Protein AF-A0A630UVA4-F1 (afdb_monomer)

Organism: Salmonella derby (NCBI:txid28144)

Foldseek 3Di:
DVVLVVVLVVLLVCLQVQVVVQVLSVVQHDPVDDSVVSSVSCCVDDLSVLSVVLVVLVVVLVVLVPPVPVPPPVVSVVVNVVSVVVSVVSVVCCVPPRPRD

Sequence (101 aa):
FICVAGAFFVLVHAFVVNDFTVAYVAGNSNTQLPVWYRVAATWGAHEGSLLLWVLLMSGWTLAVAVFSRQVPADIVARVLAVMGMVCAGFLAFILFTSGPF

Secondary structure (DSSP, 8-state):
-HHHHHHHHHHHHHHHHT-TTSHHHHHH--TTS-HHHHHHHTTTSHHHHHHHHHHHHHHHHHHHHHH-TTS-HHHHHHHHHHHHHHHHHHHHHHHHT----

Mean predicted aligned error: 3.54 Å

InterPro domains:
  IPR002541 Cytochrome c assembly protein [PF01578] (43-97)
  IPR003567 Cytochrome c-type biogenesis protein [PR01410] (34-60)
  IPR003567 Cytochrome c-type biogenesis protein [PR01410] (86-101)
  IPR003567 Cytochrome c-type biogenesis protein [PTHR43653] (1-101)

Structure (mmCIF, N/CA/C/O backbone):
data_AF-A0A630UVA4-F1
#
_entry.id   AF-A0A630UVA4-F1
#
loop_
_atom_site.group_PDB
_atom_site.id
_atom_site.type_symbol
_atom_site.label_atom_id
_atom_site.label_alt_id
_atom_site.label_comp_id
_atom_site.label_asym_id
_atom_site.label_entity_id
_atom_site.label_seq_id
_atom_site.pdbx_PDB_ins_code
_atom_site.Cartn_x
_atom_site.Cartn_y
_atom_site.Cartn_z
_atom_site.occupancy
_atom_site.B_iso_or_equiv
_atom_site.auth_seq_id
_atom_site.auth_comp_id
_atom_site.auth_asym_id
_atom_site.auth_atom_id
_atom_site.pdbx_PDB_model_num
ATOM 1 N N . PHE A 1 1 ? -7.032 0.636 3.798 1.00 92.44 1 PHE A N 1
ATOM 2 C CA . PHE A 1 1 ? -6.938 -0.716 3.215 1.00 92.44 1 PHE A CA 1
ATOM 3 C C . PHE A 1 1 ? -7.164 -0.704 1.708 1.00 92.44 1 PHE A C 1
ATOM 5 O O . PHE A 1 1 ? -6.191 -0.900 1.003 1.00 92.44 1 PHE A O 1
ATOM 12 N N . ILE A 1 2 ? -8.372 -0.406 1.199 1.00 97.06 2 ILE A N 1
ATOM 13 C CA . ILE A 1 2 ? -8.686 -0.490 -0.248 1.00 97.06 2 ILE A CA 1
ATOM 14 C C . ILE A 1 2 ? -7.676 0.275 -1.117 1.00 97.06 2 ILE A C 1
ATOM 16 O O . ILE A 1 2 ? -7.138 -0.300 -2.053 1.00 97.06 2 ILE A O 1
ATOM 20 N N . CYS A 1 3 ? -7.344 1.522 -0.767 1.00 95.94 3 CYS A N 1
ATOM 21 C CA . CYS A 1 3 ? -6.357 2.301 -1.523 1.00 95.94 3 CYS A CA 1
ATOM 22 C C . CYS A 1 3 ? -4.955 1.670 -1.508 1.00 95.94 3 CYS A C 1
ATOM 24 O O . CYS A 1 3 ? -4.277 1.667 -2.526 1.00 95.94 3 CYS A O 1
ATOM 26 N N . VAL A 1 4 ? -4.535 1.105 -0.371 1.00 96.38 4 VAL A N 1
ATOM 27 C CA . VAL A 1 4 ? -3.225 0.445 -0.227 1.00 96.38 4 VAL A CA 1
ATOM 28 C C . VAL A 1 4 ? -3.192 -0.860 -1.022 1.00 96.38 4 VAL A C 1
ATOM 30 O O . VAL A 1 4 ? -2.211 -1.138 -1.700 1.00 96.38 4 VAL A O 1
ATOM 33 N N . ALA A 1 5 ? -4.280 -1.635 -0.988 1.00 97.44 5 ALA A N 1
ATOM 34 C CA . ALA A 1 5 ? -4.429 -2.840 -1.798 1.00 97.44 5 ALA A CA 1
ATOM 35 C C . ALA A 1 5 ? -4.396 -2.502 -3.292 1.00 97.44 5 ALA A C 1
ATOM 37 O O . ALA A 1 5 ? -3.664 -3.135 -4.044 1.00 97.44 5 ALA A O 1
ATOM 38 N N . GLY A 1 6 ? -5.132 -1.467 -3.706 1.00 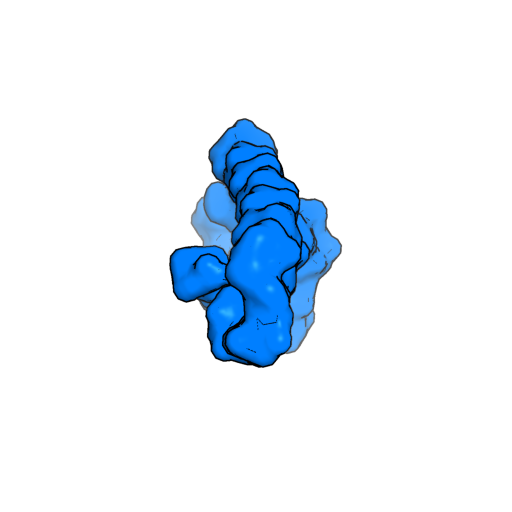97.62 6 GLY A N 1
ATOM 39 C CA . GLY A 1 6 ? -5.118 -0.961 -5.077 1.00 97.62 6 GLY A CA 1
ATOM 40 C C . GLY A 1 6 ? -3.718 -0.554 -5.523 1.00 97.62 6 GLY A C 1
ATOM 41 O O . GLY A 1 6 ? -3.260 -1.026 -6.557 1.00 97.62 6 GLY A O 1
ATOM 42 N N . ALA A 1 7 ? -3.011 0.237 -4.712 1.00 96.25 7 ALA A N 1
ATOM 43 C CA . ALA A 1 7 ? -1.622 0.596 -4.980 1.00 96.25 7 ALA A CA 1
ATOM 44 C C . ALA A 1 7 ? -0.749 -0.658 -5.140 1.00 96.25 7 ALA A C 1
ATOM 46 O O . ALA A 1 7 ? -0.101 -0.829 -6.164 1.00 96.25 7 ALA A O 1
ATOM 47 N N . PHE A 1 8 ? -0.794 -1.596 -4.193 1.00 96.88 8 PHE A N 1
ATOM 48 C CA . PHE A 1 8 ? 0.002 -2.820 -4.280 1.00 96.88 8 PHE A CA 1
ATOM 49 C C . PHE A 1 8 ? -0.293 -3.638 -5.551 1.00 96.88 8 PHE A C 1
ATOM 51 O O . PHE A 1 8 ? 0.637 -4.083 -6.216 1.00 96.88 8 PHE A O 1
ATOM 58 N N . PHE A 1 9 ? -1.561 -3.788 -5.950 1.00 97.00 9 PHE A N 1
ATOM 59 C CA . PHE A 1 9 ? -1.912 -4.488 -7.191 1.00 97.00 9 PHE A CA 1
ATOM 60 C C . PHE A 1 9 ? -1.462 -3.748 -8.453 1.00 97.00 9 PHE A C 1
ATOM 62 O O . PHE A 1 9 ? -1.047 -4.400 -9.411 1.00 97.00 9 PHE A O 1
ATOM 69 N N . VAL A 1 10 ? -1.496 -2.412 -8.459 1.00 96.81 10 VAL A N 1
ATOM 70 C CA . VAL A 1 10 ? -0.928 -1.613 -9.556 1.00 96.81 10 VAL A CA 1
ATOM 71 C C . VAL A 1 10 ? 0.580 -1.845 -9.657 1.00 96.81 10 VAL A C 1
ATOM 73 O O . VAL A 1 10 ? 1.087 -2.038 -10.760 1.00 96.81 10 VAL A O 1
ATOM 76 N N . LEU A 1 11 ? 1.286 -1.923 -8.525 1.00 95.81 11 LEU A N 1
ATOM 77 C CA . LEU A 1 11 ? 2.716 -2.230 -8.511 1.00 95.81 11 LEU A CA 1
ATOM 78 C C . LEU A 1 11 ? 3.001 -3.635 -9.055 1.00 95.81 11 LEU A C 1
ATOM 80 O O . LEU A 1 11 ? 3.842 -3.793 -9.936 1.00 95.81 11 LEU A O 1
ATOM 84 N N . VAL A 1 12 ? 2.256 -4.647 -8.594 1.00 96.38 12 VAL A N 1
ATOM 85 C CA . VAL A 1 12 ? 2.365 -6.020 -9.118 1.00 96.38 12 VAL A CA 1
ATOM 86 C C . VAL A 1 12 ? 2.137 -6.032 -10.628 1.00 96.38 12 VAL A C 1
ATOM 88 O O . VAL A 1 12 ? 2.899 -6.660 -11.362 1.00 96.38 12 VAL A O 1
ATOM 91 N N . HIS A 1 13 ? 1.118 -5.319 -11.114 1.00 96.06 13 HIS A N 1
ATOM 92 C CA . HIS A 1 13 ? 0.849 -5.212 -12.543 1.00 96.06 13 HIS A CA 1
ATOM 93 C C . HIS A 1 13 ? 2.036 -4.596 -13.296 1.00 96.06 13 HIS A C 1
ATOM 95 O O . HIS A 1 13 ? 2.454 -5.164 -14.304 1.00 96.06 13 HIS A O 1
ATOM 101 N N . ALA A 1 14 ? 2.626 -3.508 -12.787 1.00 95.19 14 ALA A N 1
ATOM 102 C CA . ALA A 1 14 ? 3.804 -2.872 -13.379 1.00 95.19 14 ALA A CA 1
ATOM 103 C C . ALA A 1 14 ? 4.987 -3.854 -13.521 1.00 95.19 14 ALA A C 1
ATOM 105 O O . ALA A 1 14 ? 5.601 -3.926 -14.585 1.00 95.19 14 ALA A O 1
ATOM 106 N N . PHE A 1 15 ? 5.244 -4.708 -12.521 1.00 94.56 15 PHE A N 1
ATOM 107 C CA . PHE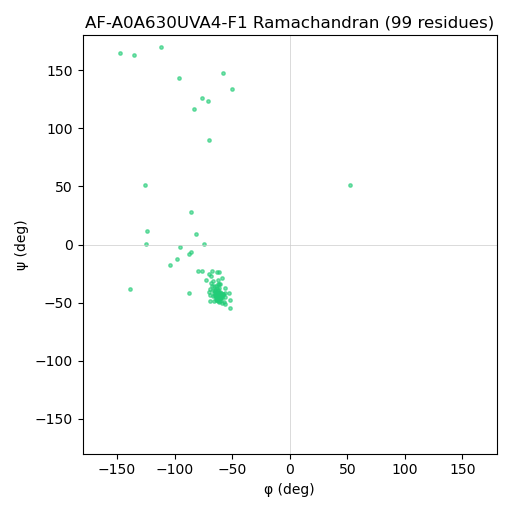 A 1 15 ? 6.233 -5.793 -12.632 1.00 94.56 15 PHE A CA 1
ATOM 108 C C . PHE A 1 15 ? 5.839 -6.871 -13.658 1.00 94.56 15 PHE A C 1
ATOM 110 O O . PHE A 1 15 ? 6.673 -7.342 -14.438 1.00 94.56 15 PHE A O 1
ATOM 117 N N . VAL A 1 16 ? 4.566 -7.274 -13.691 1.00 94.19 16 VAL A N 1
ATOM 118 C CA . VAL A 1 16 ? 4.060 -8.315 -14.606 1.00 94.19 16 VAL A CA 1
ATOM 119 C C . VAL A 1 16 ? 4.102 -7.874 -16.071 1.00 94.19 16 VAL A C 1
ATOM 121 O O . VAL A 1 16 ? 4.337 -8.711 -16.946 1.00 94.19 16 VAL A O 1
ATOM 124 N N . VAL A 1 17 ? 3.941 -6.584 -16.362 1.00 94.56 17 VAL A N 1
ATOM 125 C CA . VAL A 1 17 ? 4.077 -6.049 -17.728 1.00 94.56 17 VAL A CA 1
ATOM 126 C C . VAL A 1 17 ? 5.471 -5.496 -18.027 1.00 94.56 17 VAL A C 1
ATOM 128 O O . VAL A 1 17 ? 5.726 -5.121 -19.166 1.00 94.56 17 VAL A O 1
ATOM 131 N N . ASN A 1 18 ? 6.388 -5.516 -17.048 1.00 91.88 18 ASN A N 1
ATOM 132 C CA . ASN A 1 18 ? 7.711 -4.889 -17.137 1.00 91.88 18 ASN A CA 1
ATOM 133 C C . ASN A 1 18 ? 7.626 -3.412 -17.551 1.00 91.88 18 ASN A C 1
ATOM 135 O O . ASN A 1 18 ? 8.291 -2.976 -18.491 1.00 91.88 18 ASN A O 1
ATOM 139 N N . ASP A 1 19 ? 6.792 -2.642 -16.859 1.00 94.12 19 ASP A N 1
ATOM 140 C CA . ASP A 1 19 ? 6.727 -1.202 -17.067 1.00 94.12 19 ASP A CA 1
ATOM 141 C C . ASP A 1 19 ? 8.002 -0.532 -16.535 1.00 94.12 19 ASP A C 1
ATOM 143 O O . ASP A 1 19 ? 8.103 -0.151 -15.370 1.00 94.12 19 ASP A O 1
ATOM 147 N N . PHE A 1 20 ? 9.001 -0.410 -17.407 1.00 92.75 20 PHE A N 1
ATOM 148 C CA . PHE A 1 20 ? 10.293 0.191 -17.082 1.00 92.75 20 PHE A CA 1
ATOM 149 C C . PHE A 1 20 ? 10.254 1.719 -16.963 1.00 92.75 20 PHE A C 1
ATOM 151 O O . PHE A 1 20 ? 11.292 2.322 -16.699 1.00 92.75 20 PHE A O 1
ATOM 158 N N . THR A 1 21 ? 9.092 2.361 -17.142 1.00 92.50 21 THR A N 1
ATOM 159 C CA . THR A 1 21 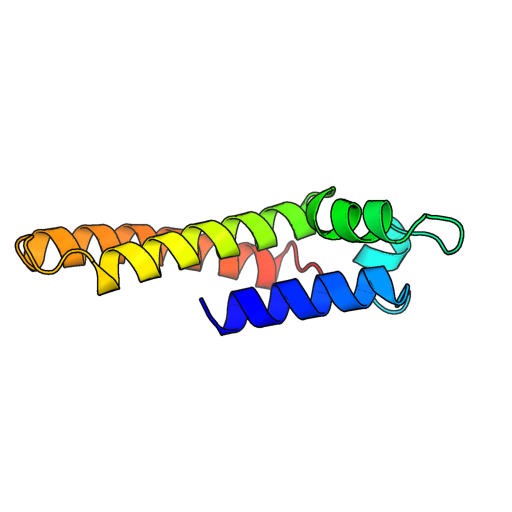? 8.945 3.786 -16.806 1.00 92.50 21 THR A CA 1
ATOM 160 C C . THR A 1 21 ? 8.978 4.010 -15.292 1.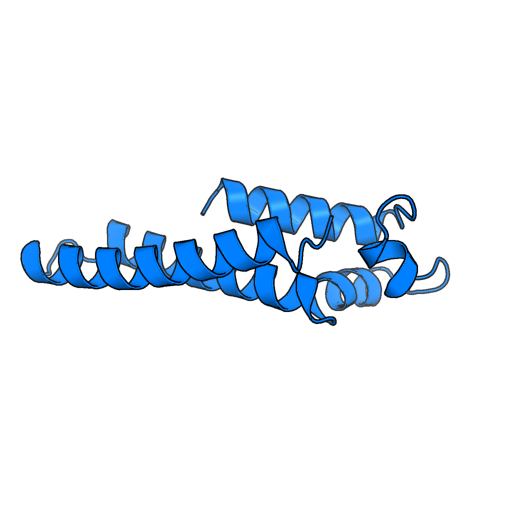00 92.50 21 THR A C 1
ATOM 162 O O . THR A 1 21 ? 9.408 5.070 -14.840 1.00 92.50 21 THR A O 1
ATOM 165 N N . VAL A 1 22 ? 8.617 2.986 -14.510 1.00 93.31 22 VAL A N 1
ATOM 166 C CA . VAL A 1 22 ? 8.742 2.967 -13.052 1.00 93.31 22 VAL A CA 1
ATOM 167 C C . VAL A 1 22 ? 10.167 2.559 -12.677 1.00 93.31 22 VAL A C 1
ATOM 169 O O . VAL A 1 22 ? 10.595 1.428 -12.930 1.00 93.31 22 VAL A O 1
ATOM 172 N N . ALA A 1 23 ? 10.903 3.465 -12.028 1.00 91.50 23 ALA A N 1
ATOM 173 C CA . ALA A 1 23 ? 12.305 3.250 -11.655 1.00 91.50 23 ALA A CA 1
ATOM 174 C C . ALA A 1 23 ? 12.496 1.990 -10.794 1.00 91.50 23 ALA A C 1
ATOM 176 O O . ALA A 1 23 ? 13.448 1.231 -10.992 1.00 91.50 23 ALA A O 1
ATOM 177 N N . TYR A 1 24 ? 11.548 1.721 -9.893 1.00 92.88 24 TYR A N 1
ATOM 178 C CA . TYR A 1 24 ? 11.561 0.527 -9.055 1.00 92.88 24 TYR A CA 1
ATOM 179 C C . TYR A 1 24 ? 11.491 -0.773 -9.875 1.00 92.88 24 TYR A C 1
ATOM 181 O O . TYR A 1 24 ? 12.244 -1.712 -9.605 1.00 92.88 24 TYR A O 1
ATOM 189 N N . VAL A 1 25 ? 10.657 -0.823 -10.922 1.00 93.31 25 VAL A N 1
ATOM 190 C CA . VAL A 1 25 ? 10.546 -1.983 -11.827 1.00 93.31 25 VAL A CA 1
ATOM 191 C C . VAL A 1 25 ? 11.811 -2.131 -12.669 1.00 93.31 25 VAL A C 1
ATOM 193 O O . VAL A 1 25 ? 12.328 -3.239 -12.799 1.00 93.31 25 VAL A O 1
ATOM 196 N N . ALA A 1 26 ? 12.348 -1.027 -13.197 1.00 92.12 26 ALA A N 1
ATOM 197 C CA . ALA A 1 26 ? 13.583 -1.031 -13.982 1.00 92.12 26 ALA A CA 1
ATOM 198 C C . ALA A 1 26 ? 14.805 -1.504 -13.175 1.00 92.12 26 ALA A C 1
ATOM 200 O O . ALA A 1 26 ? 15.680 -2.173 -13.720 1.00 92.12 26 ALA A O 1
ATOM 201 N N . GLY A 1 27 ? 14.852 -1.195 -11.875 1.00 91.62 27 GLY A N 1
ATOM 202 C CA . GLY A 1 27 ? 15.930 -1.622 -10.983 1.00 91.62 27 GLY A CA 1
ATOM 203 C C . GLY A 1 27 ? 15.818 -3.066 -10.481 1.00 91.62 27 GLY A C 1
ATOM 204 O O . GLY A 1 27 ? 16.830 -3.644 -10.092 1.00 91.62 27 GLY A O 1
ATOM 205 N N . ASN A 1 28 ? 14.616 -3.656 -10.481 1.00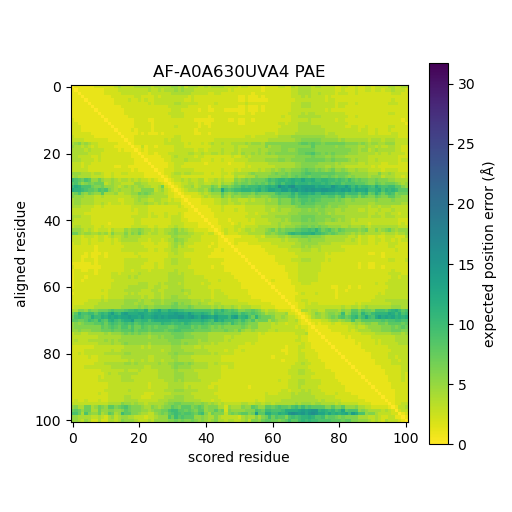 91.06 28 ASN A N 1
ATOM 206 C CA . ASN A 1 28 ? 14.349 -4.943 -9.818 1.00 91.06 28 ASN A CA 1
ATOM 207 C C . ASN A 1 28 ? 13.746 -6.027 -10.736 1.00 91.06 28 ASN A C 1
ATOM 209 O O . ASN A 1 28 ? 13.479 -7.136 -10.272 1.00 91.06 28 ASN A O 1
ATOM 213 N N . SER A 1 29 ? 13.529 -5.751 -12.025 1.00 89.62 29 SER A N 1
ATOM 214 C CA . SER A 1 29 ? 12.996 -6.709 -13.004 1.00 89.62 29 SER A CA 1
ATOM 215 C C . SER A 1 29 ? 13.766 -6.671 -14.326 1.00 89.62 29 SER A C 1
ATOM 217 O O . SER A 1 29 ? 14.481 -5.724 -14.633 1.00 89.62 29 SER A O 1
ATOM 219 N N . ASN A 1 30 ? 13.606 -7.714 -15.143 1.00 89.06 30 ASN A N 1
ATOM 220 C CA . ASN A 1 30 ? 14.061 -7.744 -16.532 1.00 89.06 30 ASN A CA 1
ATOM 221 C C . ASN A 1 30 ? 13.123 -8.603 -17.399 1.00 89.06 30 ASN A C 1
ATOM 223 O O . ASN A 1 30 ? 12.319 -9.390 -16.895 1.00 89.06 30 ASN A O 1
ATOM 227 N N . THR A 1 31 ? 13.233 -8.469 -18.723 1.00 85.19 31 THR A N 1
ATOM 228 C CA . THR A 1 31 ? 12.332 -9.126 -19.688 1.00 85.19 31 THR A CA 1
ATOM 229 C C . THR A 1 31 ? 12.463 -10.646 -19.747 1.00 85.19 31 THR A C 1
ATOM 231 O O . THR A 1 31 ? 11.510 -11.313 -20.143 1.00 85.19 31 THR A O 1
ATOM 234 N N . GLN A 1 32 ? 13.602 -11.204 -19.335 1.00 88.06 32 GLN A N 1
ATOM 235 C CA . GLN A 1 32 ? 13.853 -12.649 -19.337 1.00 88.06 32 GLN A CA 1
ATOM 236 C C . GLN A 1 32 ? 13.378 -13.325 -18.041 1.00 88.06 32 GLN A C 1
ATOM 238 O O . GLN A 1 32 ? 13.368 -14.553 -17.951 1.00 88.06 32 GLN A O 1
ATOM 243 N N . LEU A 1 33 ? 12.965 -12.543 -17.037 1.00 86.31 33 LEU A N 1
ATOM 244 C CA . LEU A 1 33 ? 12.551 -13.059 -15.741 1.00 86.31 33 LEU A CA 1
ATOM 245 C C . LEU A 1 33 ? 11.140 -13.684 -15.825 1.00 86.31 33 LEU A C 1
ATOM 247 O O . LEU A 1 33 ? 10.187 -13.015 -16.254 1.00 86.31 33 LEU A O 1
ATOM 251 N N . PRO A 1 34 ? 10.947 -14.947 -15.393 1.00 91.75 34 PRO A N 1
ATOM 252 C CA . PRO A 1 34 ? 9.622 -15.563 -15.377 1.00 91.75 34 PRO A CA 1
ATOM 253 C C . PRO A 1 34 ? 8.633 -14.759 -14.523 1.00 91.75 34 PRO A C 1
ATOM 255 O O . PRO A 1 34 ? 9.009 -14.166 -13.512 1.00 91.75 34 PRO A O 1
ATOM 258 N N . VAL A 1 35 ? 7.351 -14.765 -14.905 1.00 90.12 35 VAL A N 1
ATOM 259 C CA . VAL A 1 35 ? 6.300 -13.929 -14.281 1.00 90.12 35 VAL A CA 1
ATOM 260 C C . VAL A 1 35 ? 6.252 -14.094 -12.758 1.00 90.12 35 VAL A C 1
ATOM 262 O O . VAL A 1 35 ? 6.167 -13.104 -12.042 1.00 90.12 35 VAL A O 1
ATOM 265 N N . TRP A 1 36 ? 6.378 -15.320 -12.247 1.00 90.81 36 TRP A N 1
ATOM 266 C CA . TRP A 1 36 ? 6.338 -15.597 -10.805 1.00 90.81 36 TRP A CA 1
ATOM 267 C C . TRP A 1 36 ? 7.455 -14.900 -10.024 1.00 90.81 36 TRP A C 1
ATOM 269 O O . TRP A 1 36 ? 7.217 -14.390 -8.931 1.00 90.81 36 TRP A O 1
ATOM 279 N N . TYR A 1 37 ? 8.653 -14.819 -10.606 1.00 91.75 37 TYR A N 1
ATOM 280 C CA . TYR A 1 37 ? 9.768 -14.091 -10.006 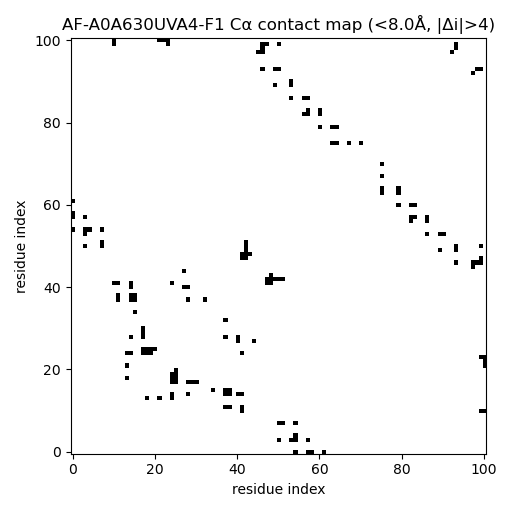1.00 91.75 37 TYR A CA 1
ATOM 281 C C . TYR A 1 37 ? 9.571 -12.578 -10.089 1.00 91.75 37 TYR A C 1
ATOM 283 O O . TYR A 1 37 ? 9.985 -11.873 -9.178 1.00 91.75 37 TYR A O 1
ATOM 291 N N . ARG A 1 38 ? 8.886 -12.074 -11.122 1.00 90.00 38 ARG A N 1
ATOM 292 C CA . ARG A 1 38 ? 8.532 -10.647 -11.228 1.00 90.00 38 ARG A CA 1
ATOM 293 C C . ARG A 1 38 ? 7.488 -10.235 -10.195 1.00 90.00 38 ARG A C 1
ATOM 295 O O . ARG A 1 38 ? 7.607 -9.178 -9.586 1.00 90.00 38 ARG A O 1
ATOM 302 N N . VAL A 1 39 ? 6.515 -11.104 -9.927 1.00 92.50 39 VAL A N 1
ATOM 303 C CA . VAL A 1 39 ? 5.576 -10.903 -8.817 1.00 92.50 39 VAL A CA 1
ATOM 304 C C . VAL A 1 39 ? 6.339 -10.891 -7.489 1.00 92.50 39 VAL A C 1
ATOM 306 O O . VAL A 1 39 ? 6.204 -9.938 -6.734 1.00 92.50 39 VAL A O 1
ATOM 309 N N . ALA A 1 40 ? 7.221 -11.865 -7.238 1.00 91.75 40 ALA A N 1
ATOM 310 C CA . ALA A 1 40 ? 8.043 -11.877 -6.023 1.00 91.75 40 ALA A CA 1
ATOM 311 C C . ALA A 1 40 ? 8.964 -10.647 -5.890 1.00 91.75 40 ALA A C 1
ATOM 313 O O . ALA A 1 40 ? 9.172 -10.147 -4.785 1.00 91.75 40 ALA A O 1
ATOM 314 N N . ALA A 1 41 ? 9.468 -10.115 -7.007 1.00 91.62 41 ALA A N 1
ATOM 315 C CA . ALA A 1 41 ? 10.280 -8.902 -7.029 1.00 91.62 41 ALA A CA 1
ATOM 316 C C . ALA A 1 41 ? 9.514 -7.662 -6.541 1.00 91.62 41 ALA A C 1
ATOM 318 O O . ALA A 1 41 ? 10.135 -6.750 -6.001 1.00 91.62 41 ALA A O 1
ATOM 319 N N . THR A 1 42 ? 8.176 -7.666 -6.622 1.00 93.00 42 THR A N 1
ATOM 320 C CA . THR A 1 42 ? 7.325 -6.554 -6.163 1.00 93.00 42 THR A CA 1
ATOM 321 C C . THR A 1 42 ? 7.516 -6.228 -4.679 1.00 93.00 42 THR A C 1
ATOM 323 O O . THR A 1 42 ? 7.327 -5.088 -4.277 1.00 93.00 42 THR A O 1
ATOM 326 N N . TRP A 1 43 ? 7.892 -7.208 -3.856 1.00 94.31 43 TRP A N 1
ATOM 327 C CA . TRP A 1 43 ? 8.195 -7.015 -2.431 1.00 94.31 43 TRP A CA 1
ATOM 328 C C . TRP A 1 43 ? 9.601 -7.496 -2.056 1.00 94.31 43 TRP A C 1
ATOM 330 O O . TRP A 1 43 ? 9.919 -7.619 -0.874 1.00 94.31 43 TRP A O 1
ATOM 340 N N . GLY A 1 44 ? 10.440 -7.793 -3.052 1.00 90.06 44 GLY A N 1
ATOM 341 C CA . GLY A 1 44 ? 11.796 -8.298 -2.842 1.00 90.06 44 GLY A CA 1
ATOM 342 C C . GLY A 1 44 ? 12.789 -7.217 -2.411 1.00 90.06 44 GLY A C 1
ATOM 343 O O . GLY A 1 44 ? 13.799 -7.529 -1.788 1.00 90.06 44 GLY A O 1
ATOM 344 N N . ALA A 1 45 ? 12.493 -5.951 -2.713 1.00 90.62 45 ALA A N 1
ATOM 345 C CA . ALA A 1 45 ? 13.329 -4.805 -2.363 1.00 90.62 45 ALA A CA 1
ATOM 346 C C . ALA A 1 45 ? 12.671 -3.894 -1.315 1.00 90.62 45 ALA A C 1
ATOM 348 O O . ALA A 1 45 ? 11.494 -4.041 -0.982 1.00 90.62 45 ALA A O 1
ATOM 349 N N . HIS A 1 46 ? 13.454 -2.943 -0.797 1.00 91.88 46 HIS A N 1
ATOM 350 C CA . HIS A 1 46 ? 13.095 -2.104 0.349 1.00 91.88 46 HIS A CA 1
ATOM 351 C C . HIS A 1 46 ? 11.727 -1.411 0.189 1.00 91.88 46 HIS A C 1
ATOM 353 O O . HIS A 1 46 ? 10.836 -1.624 1.009 1.00 91.88 46 HIS A O 1
ATOM 359 N N . GLU A 1 47 ? 11.519 -0.664 -0.896 1.00 93.12 47 GLU A N 1
ATOM 360 C CA . GLU A 1 47 ? 10.300 0.132 -1.135 1.00 93.12 47 GLU A CA 1
ATOM 361 C C . GLU A 1 47 ? 9.040 -0.742 -1.253 1.00 93.12 47 GLU A C 1
ATOM 363 O O . GLU A 1 47 ? 8.019 -0.485 -0.610 1.00 93.12 47 GLU A O 1
ATOM 368 N N . GLY A 1 48 ? 9.127 -1.834 -2.013 1.00 93.44 48 GLY A N 1
ATOM 369 C CA . GLY A 1 48 ? 8.025 -2.777 -2.184 1.00 93.44 48 GLY A CA 1
ATOM 370 C C . GLY A 1 48 ? 7.671 -3.544 -0.909 1.00 93.44 48 GLY A C 1
ATOM 371 O O . GLY A 1 48 ? 6.490 -3.733 -0.603 1.00 93.44 48 GLY A O 1
ATOM 372 N N . SER A 1 49 ? 8.675 -3.941 -0.118 1.00 95.69 49 SER A N 1
ATOM 373 C CA . SER A 1 49 ? 8.446 -4.614 1.168 1.00 95.69 49 SER A CA 1
ATOM 374 C C . SER A 1 49 ? 7.718 -3.715 2.176 1.00 95.69 49 SER A C 1
ATOM 376 O O . SER A 1 49 ? 6.840 -4.193 2.897 1.00 95.69 49 SER A O 1
ATOM 378 N N . LEU A 1 50 ? 7.995 -2.404 2.173 1.00 95.25 50 LEU A N 1
ATOM 379 C CA . LEU A 1 50 ? 7.275 -1.428 2.994 1.00 95.25 50 LEU A CA 1
ATOM 380 C C . LEU A 1 50 ? 5.806 -1.316 2.579 1.00 95.25 50 LEU A C 1
ATOM 382 O O . LEU A 1 50 ? 4.924 -1.319 3.439 1.00 95.25 50 LEU A O 1
ATOM 386 N N . LEU A 1 51 ? 5.518 -1.273 1.274 1.00 95.75 51 LEU A N 1
ATOM 387 C CA . LEU A 1 51 ? 4.137 -1.228 0.791 1.00 95.75 51 LEU A CA 1
ATOM 388 C C . LEU A 1 51 ? 3.361 -2.502 1.165 1.00 95.75 51 LEU A C 1
ATOM 390 O O . LEU A 1 51 ? 2.221 -2.407 1.628 1.00 95.75 51 LEU A O 1
ATOM 394 N N . LEU A 1 52 ? 3.983 -3.681 1.036 1.00 96.12 52 LEU A N 1
ATOM 395 C CA . LEU A 1 52 ? 3.403 -4.950 1.495 1.00 96.12 52 LEU A CA 1
ATOM 396 C C . LEU A 1 52 ? 3.136 -4.929 3.007 1.00 96.12 52 LEU A C 1
ATOM 398 O O . LEU A 1 52 ? 2.073 -5.356 3.459 1.00 96.12 52 LEU A O 1
ATOM 402 N N . TRP A 1 53 ? 4.074 -4.404 3.795 1.00 95.69 53 TRP A N 1
ATOM 403 C CA . TRP A 1 53 ? 3.917 -4.298 5.243 1.00 95.69 53 TRP A CA 1
ATOM 404 C C . TRP A 1 53 ? 2.707 -3.438 5.623 1.00 95.69 53 TRP A C 1
ATOM 406 O O . TRP A 1 53 ? 1.869 -3.850 6.427 1.00 95.69 53 TRP A O 1
ATOM 416 N N . VAL A 1 54 ? 2.550 -2.275 4.985 1.00 96.62 54 VAL A N 1
ATOM 417 C CA . VAL A 1 54 ? 1.391 -1.396 5.201 1.00 96.62 54 VAL A CA 1
ATOM 418 C C . VAL A 1 54 ? 0.089 -2.046 4.725 1.00 96.62 54 VAL A C 1
ATOM 420 O O . VAL A 1 54 ? -0.953 -1.884 5.370 1.00 96.62 54 VAL A O 1
ATOM 423 N N . LEU A 1 55 ? 0.117 -2.815 3.633 1.00 97.44 55 LEU A N 1
ATOM 424 C CA . LEU A 1 55 ? -1.039 -3.591 3.182 1.00 97.44 55 LEU A CA 1
ATOM 425 C C . LEU A 1 55 ?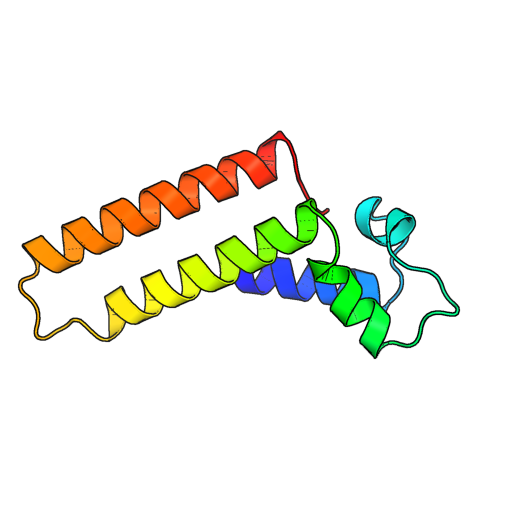 -1.496 -4.569 4.270 1.00 97.44 55 LEU A C 1
ATOM 427 O O . LEU A 1 55 ? -2.670 -4.552 4.647 1.00 97.44 55 LEU A O 1
ATOM 431 N N . LEU A 1 56 ? -0.568 -5.355 4.820 1.00 97.00 56 LEU A N 1
ATOM 432 C CA . LEU A 1 56 ? -0.850 -6.322 5.881 1.00 97.00 56 LEU A CA 1
ATOM 433 C C . LEU A 1 56 ? -1.333 -5.639 7.164 1.00 97.00 56 LEU A C 1
ATOM 435 O O . LEU A 1 56 ? -2.361 -6.036 7.713 1.00 97.00 56 LEU A O 1
ATOM 439 N N . MET A 1 57 ? -0.652 -4.581 7.620 1.00 96.25 57 MET A N 1
ATOM 440 C CA . MET A 1 57 ? -1.070 -3.836 8.811 1.00 96.25 57 MET A CA 1
ATOM 441 C C . MET A 1 57 ? -2.462 -3.230 8.636 1.00 96.25 57 MET A C 1
ATOM 443 O O . MET A 1 57 ? -3.309 -3.380 9.512 1.00 96.25 57 MET A O 1
ATOM 447 N N . SER A 1 58 ? -2.741 -2.597 7.493 1.00 96.94 58 SER A N 1
ATOM 448 C CA . SER A 1 58 ? -4.059 -2.011 7.238 1.00 96.94 58 SER A CA 1
ATOM 449 C C . SER A 1 58 ? -5.159 -3.067 7.069 1.00 96.94 58 SER A C 1
ATOM 451 O O . SER A 1 58 ? -6.315 -2.786 7.390 1.00 96.94 58 SER A O 1
ATOM 453 N N . GLY A 1 59 ? -4.811 -4.277 6.615 1.00 97.38 59 GLY A N 1
ATOM 454 C CA . GLY A 1 59 ? -5.701 -5.438 6.594 1.00 97.38 59 GLY A CA 1
ATOM 455 C C . GLY A 1 59 ? -6.053 -5.911 8.002 1.00 97.38 59 GLY A C 1
ATOM 456 O O . GLY A 1 59 ? -7.227 -6.110 8.306 1.00 97.38 59 GLY A O 1
ATOM 457 N N . TRP A 1 60 ? -5.065 -5.989 8.897 1.00 96.56 60 TRP A N 1
ATOM 458 C CA . TRP A 1 60 ? -5.304 -6.288 10.309 1.00 96.56 60 TRP A CA 1
ATOM 459 C C . TRP A 1 60 ? -6.118 -5.201 11.012 1.00 96.56 60 TRP A C 1
ATOM 461 O O . TRP A 1 60 ? -7.040 -5.528 11.755 1.00 96.56 60 TRP A O 1
ATOM 471 N N . THR A 1 61 ? -5.853 -3.919 10.743 1.00 96.19 61 THR A N 1
ATOM 472 C CA . THR A 1 61 ? -6.663 -2.809 11.275 1.00 96.19 61 THR A CA 1
ATOM 473 C C . THR A 1 61 ? -8.125 -2.944 10.847 1.00 96.19 61 THR A C 1
ATOM 475 O O . THR A 1 61 ? -9.028 -2.774 11.665 1.00 96.19 61 THR A O 1
ATOM 478 N N . LEU A 1 62 ? -8.372 -3.296 9.579 1.00 96.38 62 LEU A N 1
ATOM 479 C CA . LEU A 1 62 ? -9.720 -3.555 9.073 1.00 96.38 62 LEU A CA 1
ATOM 480 C C . LEU A 1 62 ? -10.363 -4.765 9.767 1.00 96.38 62 LEU A C 1
ATOM 482 O O . LEU A 1 62 ? -11.520 -4.686 10.172 1.00 96.38 62 LEU A O 1
ATOM 486 N N . ALA A 1 63 ? -9.620 -5.861 9.943 1.00 95.88 63 ALA A N 1
ATOM 487 C CA . ALA A 1 63 ? -10.113 -7.051 10.630 1.00 95.88 63 ALA A CA 1
ATOM 488 C C . ALA A 1 63 ? -10.519 -6.742 12.081 1.00 95.88 63 ALA A C 1
ATOM 490 O O . ALA A 1 63 ? -11.623 -7.092 12.492 1.00 95.88 63 ALA A O 1
ATOM 491 N N . VAL A 1 64 ? -9.684 -6.020 12.837 1.00 94.88 64 VAL A N 1
ATOM 492 C CA . VAL A 1 64 ? -10.008 -5.582 14.206 1.00 94.88 64 VAL A CA 1
ATOM 493 C C . VAL A 1 64 ? -11.260 -4.701 14.213 1.00 94.88 64 VAL A C 1
ATOM 495 O O . VAL A 1 64 ? -12.174 -4.930 15.002 1.00 94.88 64 VAL A O 1
ATOM 498 N N . ALA A 1 65 ? -11.361 -3.741 13.290 1.00 93.50 65 ALA A N 1
ATOM 499 C CA . ALA A 1 65 ? -12.523 -2.859 13.207 1.00 93.50 65 ALA A CA 1
ATOM 500 C C . ALA A 1 65 ? -13.840 -3.613 12.931 1.00 93.50 65 ALA A C 1
ATOM 502 O O . ALA A 1 65 ? -14.894 -3.212 13.425 1.00 93.50 65 ALA A O 1
ATOM 503 N N . VAL A 1 66 ? -13.795 -4.704 12.158 1.00 95.12 66 VAL A N 1
ATOM 504 C CA . VAL A 1 66 ? -14.985 -5.480 11.770 1.00 95.12 66 VAL A CA 1
ATOM 505 C C . VAL A 1 66 ? -15.342 -6.558 12.799 1.00 95.12 66 VAL A C 1
ATOM 507 O O . VAL A 1 66 ? -16.523 -6.745 13.104 1.00 95.12 66 VAL A O 1
ATOM 510 N N . PHE A 1 67 ? -14.352 -7.269 13.344 1.00 94.44 67 PHE A N 1
ATOM 511 C CA . PHE A 1 67 ? -14.576 -8.477 14.145 1.00 94.44 67 PHE A CA 1
ATOM 512 C C . PHE A 1 67 ? -14.560 -8.248 15.667 1.00 94.44 67 PHE A C 1
ATOM 514 O O . PHE A 1 67 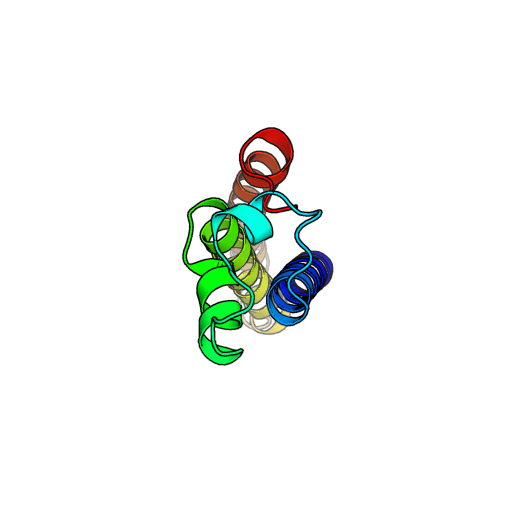? -15.037 -9.106 16.406 1.00 94.44 67 PHE A O 1
ATOM 521 N N . SER A 1 68 ? -14.107 -7.096 16.177 1.00 91.00 68 SER A N 1
ATOM 522 C CA . SER A 1 68 ? -13.992 -6.844 17.629 1.00 91.00 68 SER A CA 1
ATOM 523 C C . SER A 1 68 ? -15.267 -6.315 18.311 1.00 91.00 68 SER A C 1
ATOM 525 O O . SER A 1 68 ? -15.190 -5.646 19.337 1.00 91.00 68 SER A O 1
ATOM 527 N N . ARG A 1 69 ? -16.460 -6.641 17.795 1.00 82.75 69 ARG A N 1
ATOM 528 C CA . ARG A 1 69 ? -17.755 -6.147 18.324 1.00 82.75 69 ARG A CA 1
ATOM 529 C C . ARG A 1 69 ? -18.061 -6.538 19.775 1.00 82.75 69 ARG A C 1
ATOM 531 O O . ARG A 1 69 ? -18.865 -5.877 20.416 1.00 82.75 69 ARG A O 1
ATOM 538 N N . GLN A 1 70 ? -17.463 -7.620 20.269 1.00 89.12 70 GLN A N 1
ATOM 539 C CA . GLN A 1 70 ? -17.672 -8.124 21.633 1.00 89.12 70 GLN A CA 1
ATOM 540 C C . GLN A 1 70 ? -16.753 -7.455 22.671 1.00 89.12 70 GLN A C 1
ATOM 542 O O . GLN A 1 70 ? -16.884 -7.711 23.864 1.00 89.12 70 GLN A O 1
ATOM 547 N N . VAL A 1 71 ? -15.812 -6.617 22.228 1.00 91.06 71 VAL A N 1
ATOM 548 C CA . VAL A 1 71 ? -14.829 -5.943 23.083 1.00 91.06 71 VAL A CA 1
ATOM 549 C C . VAL A 1 71 ? -15.334 -4.533 23.426 1.00 91.06 71 VAL A C 1
ATOM 551 O O . VAL A 1 71 ? -15.928 -3.885 22.561 1.00 91.06 71 VAL A O 1
ATOM 554 N N . PRO A 1 72 ? -15.094 -4.023 24.652 1.00 94.62 72 PRO A N 1
ATOM 555 C CA . PRO A 1 72 ? -15.403 -2.641 25.010 1.00 94.62 72 PRO A CA 1
ATOM 556 C C . PRO A 1 72 ? -14.856 -1.628 23.995 1.00 94.62 72 PRO A C 1
ATOM 558 O O . PRO A 1 72 ? -13.703 -1.711 23.557 1.00 94.62 72 PRO A O 1
ATOM 561 N N . ALA A 1 73 ? -15.698 -0.668 23.607 1.00 91.94 73 ALA A N 1
ATOM 562 C CA . ALA A 1 73 ? -15.405 0.263 22.518 1.00 91.94 73 ALA A CA 1
ATOM 563 C C . ALA A 1 73 ? -14.182 1.155 22.793 1.00 91.94 73 ALA A C 1
ATOM 565 O O . ALA A 1 73 ? -13.468 1.521 21.863 1.00 91.94 73 ALA A O 1
ATOM 566 N N . ASP A 1 74 ? -13.908 1.472 24.058 1.00 94.56 74 ASP A N 1
ATOM 567 C CA . ASP A 1 74 ? -12.735 2.232 24.492 1.00 94.56 74 ASP A CA 1
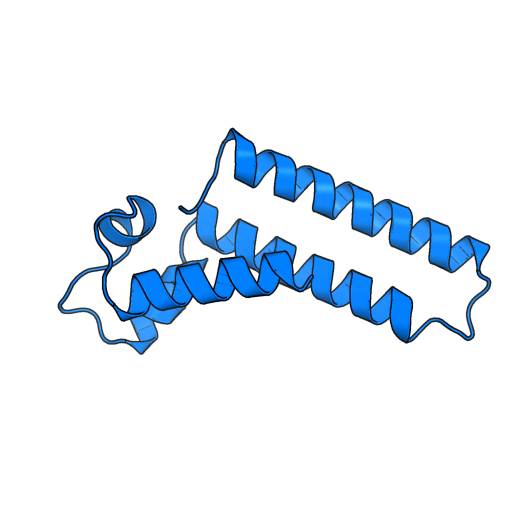ATOM 568 C C . ASP A 1 74 ? -11.424 1.479 24.218 1.00 94.56 74 ASP A C 1
ATOM 570 O O . ASP A 1 74 ? -10.445 2.077 23.764 1.00 94.56 74 ASP A O 1
ATOM 574 N N . ILE A 1 75 ? -11.415 0.158 24.420 1.00 94.31 75 ILE A N 1
ATOM 575 C CA . ILE A 1 75 ? -10.259 -0.696 24.133 1.00 94.31 75 ILE A CA 1
ATOM 576 C C . ILE A 1 75 ? -10.048 -0.790 22.621 1.00 94.31 75 ILE A C 1
ATOM 578 O O . ILE A 1 75 ? -8.937 -0.559 22.139 1.00 94.31 75 ILE A O 1
ATOM 582 N N . VAL A 1 76 ? -11.112 -1.068 21.859 1.00 94.69 76 VAL A N 1
ATOM 583 C CA . VAL A 1 76 ? -11.038 -1.162 20.391 1.00 94.69 76 VAL A CA 1
ATOM 584 C C . VAL A 1 76 ? -10.566 0.160 19.786 1.00 94.69 76 VAL A C 1
ATOM 586 O O . VAL A 1 76 ? -9.681 0.158 18.933 1.00 94.69 76 VAL A O 1
ATOM 589 N N . ALA A 1 77 ? -11.082 1.296 20.265 1.00 94.94 77 ALA A N 1
ATOM 590 C CA . ALA A 1 77 ? -10.671 2.616 19.799 1.00 94.94 77 ALA A CA 1
ATOM 591 C C . ALA A 1 77 ? -9.174 2.873 20.026 1.00 94.94 77 ALA A C 1
ATOM 593 O O . ALA A 1 77 ? -8.504 3.374 19.125 1.00 94.94 77 ALA A O 1
ATOM 594 N N . ARG A 1 78 ? -8.619 2.490 21.186 1.00 96.31 78 ARG A N 1
ATOM 595 C CA . ARG A 1 78 ? -7.177 2.623 21.465 1.00 96.31 78 ARG A CA 1
ATOM 596 C C . ARG A 1 78 ? -6.332 1.748 20.545 1.00 96.31 78 ARG A C 1
ATOM 598 O O . ARG A 1 78 ? -5.338 2.227 20.006 1.00 96.31 78 ARG A O 1
ATOM 605 N N . VAL A 1 79 ? -6.736 0.495 20.332 1.00 95.81 79 VAL A N 1
ATOM 606 C CA . VAL A 1 79 ? -6.037 -0.425 19.420 1.00 95.81 79 VAL A CA 1
ATOM 607 C C . VAL A 1 79 ? -6.043 0.131 17.996 1.00 95.81 79 VAL A C 1
ATOM 609 O O . VAL A 1 79 ? -4.985 0.263 17.384 1.00 95.81 79 VAL A O 1
ATOM 612 N N . LEU A 1 80 ? -7.211 0.540 17.493 1.00 96.19 80 LEU A N 1
ATOM 613 C CA . LEU A 1 80 ? -7.341 1.127 16.159 1.00 96.19 80 LEU A CA 1
ATOM 614 C C . LEU A 1 80 ? -6.564 2.441 16.023 1.00 96.19 80 LEU A C 1
ATOM 616 O O . LEU A 1 80 ? -5.963 2.672 14.976 1.00 96.19 80 LEU A O 1
ATOM 620 N N . ALA A 1 81 ? -6.525 3.276 17.064 1.00 96.75 81 ALA A N 1
ATOM 621 C CA . ALA A 1 81 ? -5.753 4.514 17.060 1.00 96.75 81 ALA A CA 1
ATOM 622 C C . ALA A 1 81 ? -4.246 4.245 16.940 1.00 96.75 81 ALA A C 1
ATOM 624 O O . ALA A 1 81 ? -3.584 4.860 16.107 1.00 96.75 81 ALA A O 1
ATOM 625 N N . VAL A 1 82 ? -3.707 3.295 17.712 1.00 97.38 82 VAL A N 1
ATOM 626 C CA . VAL A 1 82 ? -2.283 2.926 17.646 1.00 97.38 82 VAL A CA 1
ATOM 627 C C . VAL A 1 82 ? -1.948 2.302 16.293 1.00 97.38 82 VAL A C 1
ATOM 629 O O . VAL A 1 82 ? -1.007 2.738 15.632 1.00 97.38 82 VAL A O 1
ATOM 632 N N . MET A 1 83 ? -2.742 1.332 15.831 1.00 97.06 83 MET A N 1
ATOM 633 C CA . MET A 1 83 ? -2.534 0.702 14.522 1.00 97.06 83 MET A CA 1
ATOM 634 C C . MET A 1 83 ? -2.634 1.718 13.377 1.00 97.06 83 MET A C 1
ATOM 636 O O . MET A 1 83 ? -1.831 1.684 12.442 1.00 97.06 83 MET A O 1
ATOM 640 N N . GLY A 1 84 ? -3.596 2.640 13.461 1.00 96.25 84 GLY A N 1
ATOM 641 C CA . GLY A 1 84 ? -3.792 3.721 12.502 1.00 96.25 84 GLY A CA 1
ATOM 642 C C . GLY A 1 84 ? -2.621 4.700 12.478 1.00 96.25 84 GLY A C 1
ATOM 643 O O . GLY A 1 84 ? -2.148 5.041 11.398 1.00 96.25 84 GLY A O 1
ATOM 644 N N . MET A 1 85 ? -2.104 5.094 13.644 1.00 97.62 85 MET A N 1
ATOM 645 C CA . MET A 1 85 ? -0.945 5.983 13.760 1.00 97.62 85 MET A CA 1
ATOM 646 C C . MET A 1 85 ? 0.318 5.353 13.166 1.00 97.62 85 MET A C 1
ATOM 648 O O . MET A 1 85 ? 1.022 6.003 12.397 1.00 97.62 85 MET A O 1
ATOM 652 N N . VAL A 1 86 ? 0.571 4.072 13.456 1.00 96.69 86 VAL A N 1
ATOM 653 C CA . VAL A 1 86 ? 1.707 3.336 12.880 1.00 96.69 86 VAL A CA 1
ATOM 654 C C . VAL A 1 86 ? 1.563 3.231 11.359 1.00 96.69 86 VAL A C 1
ATOM 656 O O . VAL A 1 86 ? 2.503 3.560 10.636 1.00 96.69 86 VAL A O 1
ATOM 659 N N . CYS A 1 87 ? 0.380 2.859 10.851 1.00 96.19 87 CYS A N 1
ATOM 660 C CA . CYS A 1 87 ? 0.118 2.832 9.407 1.00 96.19 87 CYS A CA 1
ATOM 661 C C . CYS A 1 87 ? 0.329 4.205 8.756 1.00 96.19 87 CYS A C 1
ATOM 663 O O . CYS A 1 87 ? 0.929 4.283 7.688 1.00 96.19 87 CYS A O 1
ATOM 665 N N . ALA A 1 88 ? -0.150 5.281 9.384 1.00 96.06 88 ALA A N 1
ATOM 666 C CA . ALA A 1 88 ? 0.009 6.640 8.877 1.00 96.06 88 ALA A CA 1
ATOM 667 C C . ALA A 1 88 ? 1.487 7.053 8.809 1.00 96.06 88 ALA A C 1
ATOM 669 O O . ALA A 1 88 ? 1.902 7.639 7.813 1.00 96.06 88 ALA A O 1
ATOM 670 N N . GLY A 1 89 ? 2.290 6.693 9.816 1.00 96.00 89 GLY A N 1
ATOM 671 C CA . GLY A 1 89 ? 3.734 6.933 9.819 1.00 96.00 89 GLY A CA 1
ATOM 672 C C . GLY A 1 89 ? 4.452 6.234 8.663 1.00 96.00 89 GLY A C 1
ATOM 673 O O . GLY A 1 89 ? 5.198 6.876 7.926 1.00 96.00 89 GLY A O 1
ATOM 674 N N . PHE A 1 90 ? 4.178 4.944 8.441 1.00 94.81 90 PHE A N 1
ATOM 675 C CA . PHE A 1 90 ? 4.753 4.214 7.305 1.00 94.81 90 PHE A CA 1
ATOM 676 C C . PHE A 1 90 ? 4.268 4.748 5.952 1.00 94.81 90 PHE A C 1
ATOM 678 O O . PHE A 1 90 ? 5.063 4.852 5.024 1.00 94.81 90 PHE A O 1
ATOM 685 N N . LEU A 1 91 ? 2.992 5.127 5.829 1.00 95.31 91 LEU A N 1
ATOM 686 C CA . LEU A 1 91 ? 2.473 5.747 4.608 1.00 95.31 91 LEU A CA 1
ATOM 687 C C . LEU A 1 91 ? 3.153 7.087 4.321 1.00 95.31 91 LEU A C 1
ATOM 689 O O . LEU A 1 91 ? 3.534 7.331 3.182 1.00 95.31 91 LEU A O 1
ATOM 693 N N . ALA A 1 92 ? 3.348 7.931 5.336 1.00 96.06 92 ALA A N 1
ATOM 694 C CA . ALA A 1 92 ? 4.091 9.176 5.181 1.00 96.06 92 ALA A CA 1
ATOM 695 C C . ALA A 1 92 ? 5.536 8.903 4.731 1.00 96.06 92 ALA A C 1
ATOM 697 O O . ALA A 1 92 ? 6.016 9.529 3.792 1.00 96.06 92 ALA A O 1
ATOM 698 N N . PHE A 1 93 ? 6.207 7.921 5.336 1.00 94.81 93 PHE A N 1
ATOM 699 C CA . PHE A 1 93 ? 7.549 7.513 4.922 1.00 94.81 93 PHE A CA 1
ATOM 700 C C . PHE A 1 93 ? 7.589 7.045 3.454 1.00 94.81 93 PHE A C 1
ATOM 702 O O . PHE A 1 93 ? 8.424 7.500 2.676 1.00 94.81 93 PHE A O 1
ATOM 709 N N . ILE A 1 94 ? 6.644 6.204 3.029 1.00 94.94 94 ILE A N 1
ATOM 710 C CA . ILE A 1 94 ? 6.544 5.771 1.627 1.00 94.94 94 ILE A CA 1
ATOM 711 C C . ILE A 1 94 ? 6.326 6.972 0.695 1.00 94.94 94 ILE A C 1
ATOM 713 O O . ILE A 1 94 ? 6.989 7.071 -0.327 1.00 94.94 94 ILE A O 1
ATOM 717 N N . LEU A 1 95 ? 5.443 7.909 1.047 1.00 93.69 95 LEU A N 1
ATOM 718 C CA . LEU A 1 95 ? 5.121 9.054 0.189 1.00 93.69 95 LEU A CA 1
ATOM 719 C C . LEU A 1 95 ? 6.271 10.058 0.040 1.00 93.69 95 LEU A C 1
ATOM 721 O O . LEU A 1 95 ? 6.389 10.680 -1.011 1.00 93.69 95 LEU A O 1
ATOM 725 N N . PHE A 1 96 ? 7.090 10.245 1.078 1.00 93.44 96 PHE A N 1
ATOM 726 C CA . PHE A 1 96 ? 8.104 11.305 1.094 1.00 93.44 96 PHE A CA 1
ATOM 727 C C . PHE A 1 96 ? 9.536 10.831 0.848 1.00 93.44 96 PHE A C 1
ATOM 729 O O . PHE A 1 96 ? 10.387 11.666 0.551 1.00 93.44 96 PHE A O 1
ATOM 736 N N . THR A 1 97 ? 9.836 9.539 0.994 1.00 90.94 97 THR A N 1
ATOM 737 C CA . THR A 1 97 ? 11.221 9.056 0.858 1.00 90.94 97 THR A CA 1
ATOM 738 C C . THR A 1 97 ? 11.366 7.745 0.094 1.00 90.94 97 THR A C 1
ATOM 740 O O . THR A 1 97 ? 12.297 7.615 -0.692 1.00 90.94 97 THR A O 1
ATOM 743 N N . SER A 1 98 ? 10.459 6.779 0.264 1.00 88.31 98 SER A N 1
ATOM 744 C CA . SER A 1 98 ? 10.613 5.426 -0.306 1.00 88.31 98 SER A CA 1
ATOM 745 C C . SER A 1 98 ? 9.415 5.012 -1.160 1.00 88.31 98 SER A C 1
ATOM 747 O O . SER A 1 98 ? 8.818 3.958 -0.937 1.00 88.31 98 SER A O 1
ATOM 749 N N . GLY A 1 99 ? 9.033 5.873 -2.102 1.00 89.06 99 GLY A N 1
ATOM 750 C CA . GLY A 1 99 ? 7.913 5.629 -3.006 1.00 89.06 99 GLY A CA 1
ATOM 751 C C . GLY A 1 99 ? 8.256 4.534 -4.022 1.00 89.06 99 GLY A C 1
ATOM 752 O O . GLY A 1 99 ? 9.230 4.698 -4.746 1.00 89.06 99 GLY A O 1
ATOM 753 N N . PRO A 1 100 ? 7.480 3.436 -4.119 1.00 87.12 100 PRO A N 1
ATOM 754 C CA . PRO A 1 100 ? 7.751 2.355 -5.073 1.00 87.12 100 PRO A CA 1
ATOM 755 C C . PRO A 1 100 ? 7.240 2.646 -6.501 1.00 87.12 100 PRO A C 1
ATOM 757 O O . PRO A 1 100 ? 7.207 1.733 -7.326 1.00 87.12 100 PRO A O 1
ATOM 760 N N . PHE A 1 101 ? 6.795 3.878 -6.776 1.00 90.06 101 PHE A N 1
ATOM 761 C CA . PHE A 1 101 ? 6.213 4.329 -8.045 1.00 90.06 101 PHE A CA 1
ATOM 762 C C . PHE A 1 101 ? 6.990 5.510 -8.610 1.00 90.06 101 PHE A C 1
ATOM 764 O O . PHE A 1 101 ? 7.363 6.389 -7.801 1.00 90.06 101 PHE A O 1
#

pLDDT: mean 93.78, std 3.01, range [82.75, 97.62]

Radius of gyration: 16.08 Å; Cα contacts (8 Å, |Δi|>4): 88; chains: 1; bounding box: 34×27×45 Å

Solvent-accessible surface area (backbone atoms only — not comparable to full-atom values): 5553 Å² total; per-residue (Å²): 81,71,69,48,49,50,51,52,52,53,50,36,46,35,34,64,70,60,42,58,88,31,62,53,37,50,74,62,53,60,95,86,56,55,63,71,58,27,45,53,38,45,47,67,44,74,39,28,36,52,53,52,49,47,37,52,52,35,46,50,48,49,48,50,73,70,69,47,79,91,50,62,64,71,59,52,49,52,51,49,50,52,52,48,52,54,47,50,52,54,49,51,45,29,74,76,75,41,55,64,105